Protein AF-L9W805-F1 (afdb_monomer_lite)

Radius of gyration: 15.96 Å; chains: 1; bounding box: 36×31×38 Å

InterPro domains:
  IPR036249 Thioredoxin-like superfamily [SSF52833] (12-94)

Secondary structure (DSSP, 8-state):
--HHHHHHTT--TTSS-------SSHHHHHHIIIIIS------EE-SS-TT-SEE------EEEE-TTS-EEEEETTTTTS-HHHHHHHHHHHHT-

Organism: NCBI:txid1227500

Foldseek 3Di:
DVVVVCVVVVHDPVVVPDDDDDDPDPVVVVCCVCPVVVHDWDWAADPPDPPDRTDTDDFPKDFQAEPVRDTPDIDRRVVPDDVVVVVVVNVVRHVD

Sequence (96 aa):
MLRADADQQGVDLNAGNWHFLRPNRYEDAKASITEQFGLPLEKQDVDEYDNLEYMFPHYNYIFLVNEQGLIKRVYPDGATVDPSQVVDDFETVVTA

Structure (mmCIF, N/CA/C/O backbone):
data_AF-L9W805-F1
#
_entry.id   AF-L9W805-F1
#
loop_
_atom_site.group_PDB
_atom_site.id
_atom_site.type_symbol
_atom_site.label_atom_id
_atom_site.label_alt_id
_atom_site.label_comp_id
_atom_site.label_asym_id
_atom_site.label_entity_id
_atom_site.label_seq_id
_atom_site.pdbx_PDB_ins_code
_atom_site.Cartn_x
_atom_site.Cartn_y
_atom_site.Cartn_z
_atom_site.occupancy
_atom_site.B_iso_or_equiv
_atom_site.auth_seq_id
_atom_site.auth_comp_id
_atom_site.auth_asym_id
_atom_site.auth_atom_id
_atom_site.pdbx_PDB_model_num
ATOM 1 N N . MET A 1 1 ? -2.302 -13.353 -13.788 1.00 67.81 1 MET A N 1
ATOM 2 C CA . MET A 1 1 ? -1.778 -11.977 -13.827 1.00 67.81 1 MET A CA 1
ATOM 3 C C . MET A 1 1 ? -2.494 -11.001 -12.879 1.00 67.81 1 MET A C 1
ATOM 5 O O . MET A 1 1 ? -2.238 -9.823 -12.975 1.00 67.81 1 MET A O 1
ATOM 9 N N . LEU A 1 2 ? -3.407 -11.453 -12.008 1.00 80.62 2 LEU A N 1
ATOM 10 C CA . LEU A 1 2 ? -3.792 -10.786 -10.744 1.00 80.62 2 LEU A CA 1
ATOM 11 C C . LEU A 1 2 ? -4.445 -11.858 -9.864 1.00 80.62 2 LEU A C 1
ATOM 13 O O . LEU A 1 2 ? -4.073 -12.044 -8.720 1.00 80.62 2 LEU A O 1
ATOM 17 N N . ARG A 1 3 ? -5.334 -12.669 -10.462 1.00 81.12 3 ARG A N 1
ATOM 18 C CA . ARG A 1 3 ? -5.847 -13.903 -9.839 1.00 81.12 3 ARG A CA 1
ATOM 19 C C . ARG A 1 3 ? -4.741 -14.918 -9.553 1.00 81.12 3 ARG A C 1
ATOM 21 O O . ARG A 1 3 ? -4.592 -15.323 -8.420 1.00 81.12 3 ARG A O 1
ATOM 28 N N . ALA A 1 4 ? -3.925 -15.236 -10.562 1.00 86.31 4 ALA A N 1
ATOM 29 C CA . ALA A 1 4 ? -2.767 -16.115 -10.366 1.00 86.31 4 ALA A CA 1
ATOM 30 C C . ALA A 1 4 ? -1.805 -15.603 -9.274 1.00 86.31 4 ALA A C 1
ATOM 32 O O . ALA A 1 4 ? -1.228 -16.402 -8.548 1.00 86.31 4 ALA A O 1
ATOM 33 N N . ASP A 1 5 ? -1.668 -14.281 -9.141 1.00 83.19 5 ASP A N 1
ATOM 34 C CA . ASP A 1 5 ? -0.799 -13.676 -8.132 1.00 83.19 5 ASP A CA 1
ATOM 35 C C . ASP A 1 5 ? -1.459 -13.784 -6.749 1.00 83.19 5 ASP A C 1
ATOM 37 O O . ASP A 1 5 ? -0.794 -14.119 -5.780 1.00 83.19 5 ASP A O 1
ATOM 41 N N . ALA A 1 6 ? -2.781 -13.593 -6.660 1.00 87.69 6 ALA A N 1
ATOM 42 C CA . ALA A 1 6 ? -3.563 -13.858 -5.453 1.00 87.69 6 ALA A CA 1
ATOM 43 C C . ALA A 1 6 ? -3.398 -15.311 -4.981 1.00 87.69 6 ALA A C 1
ATOM 45 O O . ALA A 1 6 ? -3.103 -15.541 -3.812 1.00 87.69 6 ALA A O 1
ATOM 46 N N . ASP A 1 7 ? -3.521 -16.270 -5.904 1.00 88.62 7 ASP A N 1
ATOM 47 C CA . ASP A 1 7 ? -3.358 -17.697 -5.620 1.00 88.62 7 ASP A CA 1
ATOM 48 C C . ASP A 1 7 ? -1.938 -17.995 -5.112 1.00 88.62 7 ASP A C 1
ATOM 50 O O . ASP A 1 7 ? -1.765 -18.704 -4.123 1.00 88.62 7 ASP A O 1
ATOM 54 N N . GLN A 1 8 ? -0.915 -17.409 -5.747 1.00 90.19 8 GLN A N 1
ATOM 55 C CA . GLN A 1 8 ? 0.482 -17.549 -5.327 1.00 90.19 8 GLN A CA 1
ATOM 56 C C . GLN A 1 8 ? 0.741 -16.951 -3.936 1.00 90.19 8 GLN A C 1
ATOM 58 O O . GLN A 1 8 ? 1.537 -17.499 -3.178 1.00 90.19 8 GLN A O 1
ATOM 63 N N . GLN A 1 9 ? 0.080 -15.841 -3.604 1.00 87.25 9 GLN A N 1
ATOM 64 C CA . GLN A 1 9 ? 0.230 -15.136 -2.328 1.00 87.25 9 GLN A CA 1
ATOM 65 C C . GLN A 1 9 ? -0.726 -15.651 -1.235 1.00 87.25 9 GLN A C 1
ATOM 67 O O . GLN A 1 9 ? -0.729 -15.120 -0.128 1.00 87.25 9 GLN A O 1
ATOM 72 N N . GLY A 1 10 ? -1.546 -16.672 -1.518 1.00 90.50 10 GLY A N 1
ATOM 73 C CA . GLY A 1 10 ? -2.497 -17.236 -0.553 1.00 90.50 10 GLY A CA 1
ATOM 74 C C . GLY A 1 10 ? -3.666 -16.309 -0.196 1.00 90.50 10 GLY A C 1
ATOM 75 O O . GLY A 1 10 ? -4.242 -16.429 0.882 1.00 90.50 10 GLY A O 1
ATOM 76 N N . VAL A 1 11 ? -4.014 -15.374 -1.080 1.00 91.62 11 VAL A N 1
ATOM 77 C CA . VAL A 1 11 ? -5.096 -14.404 -0.874 1.00 91.62 11 VAL A CA 1
ATOM 78 C C . VAL A 1 11 ? -6.454 -15.039 -1.181 1.00 91.62 11 VAL A C 1
ATOM 80 O O . VAL A 1 11 ? -6.705 -15.470 -2.308 1.00 91.62 11 VAL A O 1
ATOM 83 N N . ASP A 1 12 ? -7.381 -15.004 -0.219 1.00 91.62 12 ASP A N 1
ATOM 84 C CA . ASP A 1 12 ? -8.781 -15.368 -0.462 1.00 91.62 12 ASP A CA 1
ATOM 85 C C . ASP A 1 12 ? -9.557 -14.207 -1.098 1.00 91.62 12 ASP A C 1
ATOM 87 O O . ASP A 1 12 ? -10.064 -13.306 -0.428 1.00 91.62 12 ASP A O 1
ATOM 91 N N . LEU A 1 13 ? -9.696 -14.250 -2.422 1.00 89.62 13 LEU A N 1
ATOM 92 C CA . LEU A 1 13 ? -10.470 -13.257 -3.170 1.00 89.62 13 LEU A CA 1
ATOM 93 C C . LEU A 1 13 ? -11.984 -13.309 -2.887 1.00 89.62 13 LEU A C 1
ATOM 95 O O . LEU A 1 13 ? -12.692 -12.374 -3.263 1.00 89.62 13 LEU A O 1
ATOM 99 N N . ASN A 1 14 ? -12.500 -14.363 -2.245 1.00 91.12 14 ASN A N 1
ATOM 100 C CA . ASN A 1 14 ? -13.921 -14.480 -1.901 1.00 91.12 14 ASN A CA 1
ATOM 101 C C . ASN A 1 14 ? -14.266 -13.837 -0.553 1.00 91.12 14 ASN A C 1
ATOM 103 O O . ASN A 1 14 ? -15.444 -13.604 -0.288 1.00 91.12 14 ASN A O 1
ATOM 107 N N . ALA A 1 15 ? -13.269 -13.505 0.273 1.00 91.94 15 ALA A N 1
ATOM 108 C CA . ALA A 1 15 ? -13.475 -12.840 1.558 1.00 91.94 15 ALA A CA 1
ATOM 109 C C . ALA A 1 15 ? -14.033 -11.408 1.413 1.00 91.94 15 ALA A C 1
ATOM 111 O O . ALA A 1 15 ? -14.560 -10.840 2.368 1.00 91.94 15 ALA A O 1
ATOM 112 N N . GLY A 1 16 ? -13.948 -10.820 0.213 1.00 91.81 16 GLY A N 1
ATOM 113 C CA . GLY A 1 16 ? -14.537 -9.516 -0.108 1.00 91.81 16 GLY A CA 1
ATOM 114 C C . GLY A 1 16 ? -13.800 -8.312 0.487 1.00 91.81 16 GLY A C 1
ATOM 115 O O . GLY A 1 16 ? -14.249 -7.187 0.299 1.00 91.81 16 GLY A O 1
ATOM 116 N N . ASN A 1 17 ? -12.678 -8.535 1.173 1.00 91.88 17 ASN A N 1
ATOM 117 C CA . ASN A 1 17 ? -11.857 -7.513 1.826 1.00 91.88 17 ASN A CA 1
ATOM 118 C C . ASN A 1 17 ? -10.471 -7.323 1.174 1.00 91.88 17 ASN A C 1
ATOM 120 O O . ASN A 1 17 ? -9.667 -6.548 1.688 1.00 91.88 17 ASN A O 1
ATOM 124 N N . TRP A 1 18 ? -10.184 -7.997 0.052 1.00 93.00 18 TRP A N 1
ATOM 125 C CA . TRP A 1 18 ? -8.936 -7.843 -0.702 1.00 93.00 18 TRP A CA 1
ATOM 126 C C . TRP A 1 18 ? -9.191 -7.354 -2.127 1.00 93.00 18 TRP A C 1
ATOM 128 O O . TRP A 1 18 ? -9.947 -7.964 -2.888 1.00 93.00 18 TRP A O 1
ATOM 138 N N . HIS A 1 19 ? -8.503 -6.283 -2.527 1.00 91.06 19 HIS A N 1
ATOM 139 C CA . HIS A 1 19 ? -8.639 -5.692 -3.855 1.00 91.06 19 HIS A CA 1
ATOM 140 C C . HIS A 1 19 ? -7.275 -5.356 -4.455 1.00 91.06 19 HIS A C 1
ATOM 142 O O . HIS A 1 19 ? -6.488 -4.620 -3.867 1.00 91.06 19 HIS A O 1
ATOM 148 N N . PHE A 1 20 ? -7.027 -5.830 -5.676 1.00 90.50 20 PHE A N 1
ATOM 149 C CA . PHE A 1 20 ? -5.933 -5.318 -6.497 1.00 90.50 20 PHE A CA 1
ATOM 150 C C . PHE A 1 20 ? -6.393 -4.056 -7.217 1.00 90.50 20 PHE A C 1
ATOM 152 O O . PHE A 1 20 ? -7.363 -4.085 -7.979 1.00 90.50 20 PHE A O 1
ATOM 159 N N . LEU A 1 21 ? -5.686 -2.952 -6.995 1.00 91.12 21 LEU A N 1
ATOM 160 C CA . LEU A 1 21 ? -5.983 -1.680 -7.638 1.00 91.12 21 LEU A CA 1
ATOM 161 C C . LEU A 1 21 ? -5.134 -1.527 -8.898 1.00 91.12 21 LEU A C 1
ATOM 163 O O . LEU A 1 21 ? -3.908 -1.582 -8.855 1.00 91.12 21 LEU A O 1
ATOM 167 N N . ARG A 1 22 ? -5.802 -1.320 -10.033 1.00 90.38 22 ARG A N 1
ATOM 168 C CA . ARG A 1 22 ? -5.159 -1.036 -11.316 1.00 90.38 22 ARG A CA 1
ATOM 169 C C . ARG A 1 22 ? -5.939 0.059 -12.039 1.00 90.38 22 ARG A C 1
ATOM 171 O O . ARG A 1 22 ? -6.956 -0.247 -12.662 1.00 90.38 22 ARG A O 1
ATOM 178 N N . PRO A 1 23 ? -5.492 1.321 -11.963 1.00 93.12 23 PRO A N 1
ATOM 179 C CA . PRO A 1 23 ? -6.078 2.393 -12.754 1.00 93.12 23 PRO A CA 1
ATOM 180 C C . PRO A 1 23 ? -6.041 2.075 -14.254 1.00 93.12 23 PRO A C 1
ATOM 182 O O . PRO A 1 23 ? -5.113 1.434 -14.750 1.00 93.12 23 PRO A O 1
ATOM 185 N N . ASN A 1 24 ? -7.057 2.536 -14.985 1.00 93.44 24 ASN A N 1
ATOM 186 C CA . ASN A 1 24 ? -7.190 2.258 -16.420 1.00 93.44 24 ASN A CA 1
ATOM 187 C C . ASN A 1 24 ? -6.144 2.995 -17.267 1.00 93.44 24 ASN A C 1
ATOM 189 O O . ASN A 1 24 ? -5.829 2.561 -18.375 1.00 93.44 24 ASN A O 1
ATOM 193 N N . ARG A 1 25 ? -5.633 4.127 -16.771 1.00 95.94 25 ARG A N 1
ATOM 194 C CA . ARG A 1 25 ? -4.653 4.964 -17.462 1.00 95.94 25 ARG A CA 1
ATOM 195 C C . ARG A 1 25 ? -3.360 5.008 -16.665 1.00 95.94 25 ARG A C 1
ATOM 197 O O . ARG A 1 25 ? -3.378 5.137 -15.444 1.00 95.94 25 ARG A O 1
ATOM 204 N N . TYR A 1 26 ? -2.246 4.968 -17.387 1.00 92.25 26 TYR A N 1
ATOM 205 C CA . TYR A 1 26 ? -0.913 5.102 -16.806 1.00 92.25 26 TYR A CA 1
ATOM 206 C C . TYR A 1 26 ? -0.757 6.403 -16.005 1.00 92.25 26 TYR A C 1
ATOM 208 O O . TYR A 1 26 ? -0.262 6.366 -14.886 1.00 92.25 26 TYR A O 1
ATOM 216 N N . GLU A 1 27 ? -1.237 7.528 -16.543 1.00 95.06 27 GLU A N 1
ATOM 217 C CA . GLU A 1 27 ? -1.133 8.827 -15.864 1.00 95.06 27 GLU A CA 1
ATOM 218 C C . GLU A 1 27 ? -1.891 8.862 -14.533 1.00 95.06 27 GLU A C 1
ATOM 220 O O . GLU A 1 27 ? -1.400 9.452 -13.577 1.00 95.06 27 GLU A O 1
ATOM 225 N N . ASP A 1 28 ? -3.035 8.178 -14.436 1.00 95.62 28 ASP A N 1
ATOM 226 C CA . ASP A 1 28 ? -3.806 8.114 -13.191 1.00 95.62 28 ASP A CA 1
ATOM 227 C C . ASP A 1 28 ? -3.030 7.317 -12.129 1.00 95.62 28 ASP A C 1
ATOM 229 O O . ASP A 1 28 ? -2.924 7.737 -10.980 1.00 95.62 28 ASP A O 1
ATOM 233 N N . ALA A 1 29 ? -2.428 6.189 -12.527 1.00 92.62 29 ALA A N 1
ATOM 234 C CA . ALA A 1 29 ? -1.576 5.397 -11.642 1.00 92.62 29 ALA A CA 1
ATOM 235 C C . ALA A 1 29 ? -0.331 6.176 -11.199 1.00 92.62 29 ALA A C 1
ATOM 237 O O . ALA A 1 29 ? 0.006 6.181 -10.015 1.00 92.62 29 ALA A O 1
ATOM 238 N N . LYS A 1 30 ? 0.324 6.867 -12.138 1.00 93.69 30 LYS A N 1
ATOM 239 C CA . LYS A 1 30 ? 1.487 7.707 -11.862 1.00 93.69 30 LYS A CA 1
ATOM 240 C C . LYS A 1 30 ? 1.135 8.817 -10.876 1.00 93.69 30 LYS A C 1
ATOM 242 O O . LYS A 1 30 ? 1.796 8.908 -9.850 1.00 93.69 30 LYS A O 1
ATOM 247 N N . ALA A 1 31 ? 0.082 9.592 -11.138 1.00 95.06 31 ALA A N 1
ATOM 248 C CA . ALA A 1 31 ? -0.349 10.681 -10.264 1.00 95.06 31 ALA A CA 1
ATOM 249 C C . ALA A 1 31 ? -0.688 10.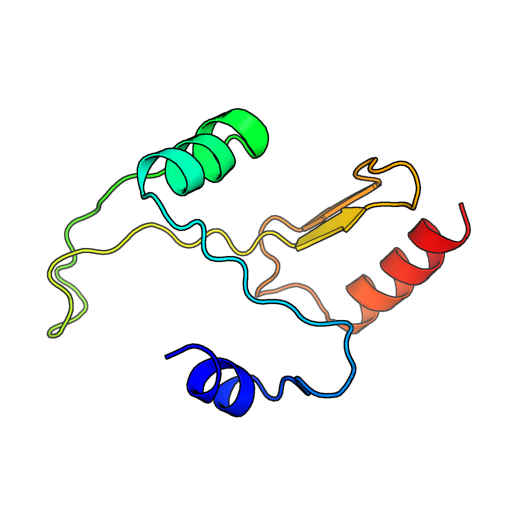183 -8.851 1.00 95.06 31 ALA A C 1
ATOM 251 O O . ALA A 1 31 ? -0.249 10.781 -7.872 1.00 95.06 31 ALA A O 1
ATOM 252 N N . SER A 1 32 ? -1.390 9.051 -8.711 1.00 93.75 32 SER A N 1
ATOM 253 C CA . SER A 1 32 ? -1.634 8.454 -7.392 1.00 93.75 32 SER A CA 1
ATOM 254 C C . SER A 1 32 ? -0.328 8.155 -6.649 1.00 93.75 32 SER A C 1
ATOM 256 O O . SER A 1 32 ? -0.149 8.612 -5.522 1.00 93.75 32 SER A O 1
ATOM 258 N N . ILE A 1 33 ? 0.605 7.435 -7.273 1.00 91.88 33 ILE A N 1
ATOM 259 C CA . ILE A 1 33 ? 1.861 7.029 -6.628 1.00 91.88 33 ILE A CA 1
ATOM 260 C C . ILE A 1 33 ? 2.757 8.237 -6.314 1.00 91.88 33 ILE A C 1
ATOM 262 O O . ILE A 1 33 ? 3.251 8.348 -5.192 1.00 91.88 33 ILE A O 1
ATOM 266 N N . THR A 1 34 ? 2.935 9.167 -7.256 1.00 94.00 34 THR A N 1
ATOM 267 C CA . THR A 1 34 ? 3.895 10.271 -7.106 1.00 94.00 34 THR A CA 1
ATOM 268 C C . THR A 1 34 ? 3.332 11.483 -6.371 1.00 94.00 34 THR A C 1
ATOM 270 O O . THR A 1 34 ? 4.069 12.129 -5.636 1.00 94.00 34 THR A O 1
ATOM 273 N N . GLU A 1 35 ? 2.056 11.827 -6.560 1.00 94.75 35 GLU A N 1
ATOM 274 C CA . GLU A 1 35 ? 1.469 13.052 -5.992 1.00 94.75 35 GLU A CA 1
ATOM 275 C C . GLU A 1 35 ? 0.724 12.789 -4.682 1.00 94.75 35 GLU A C 1
ATOM 277 O O . GLU A 1 35 ? 0.837 13.584 -3.753 1.00 94.75 35 GLU A O 1
ATOM 282 N N . GLN A 1 36 ? -0.022 11.682 -4.581 1.00 89.81 36 GLN A N 1
ATOM 283 C CA . GLN A 1 36 ? -0.794 11.379 -3.368 1.00 89.81 36 GLN A CA 1
ATOM 284 C C . GLN A 1 36 ? 0.050 10.644 -2.327 1.00 89.81 36 GLN A C 1
ATOM 286 O O . GLN A 1 36 ? 0.037 11.014 -1.155 1.00 89.81 36 GLN A O 1
ATOM 291 N N . PHE A 1 37 ? 0.796 9.621 -2.750 1.00 88.31 37 PHE A N 1
ATOM 292 C CA . PHE A 1 37 ? 1.659 8.845 -1.853 1.00 88.31 37 PHE A CA 1
ATOM 293 C C . PHE A 1 37 ? 3.096 9.376 -1.771 1.00 88.31 37 PHE A C 1
ATOM 295 O O . PHE A 1 37 ? 3.831 8.985 -0.866 1.00 88.31 37 PHE A O 1
ATOM 302 N N . GLY A 1 38 ? 3.503 10.276 -2.673 1.00 90.00 38 GLY A N 1
ATOM 303 C CA . GLY A 1 38 ? 4.839 10.881 -2.651 1.00 90.00 38 GLY A CA 1
ATOM 304 C C . GLY A 1 38 ? 5.974 9.904 -2.971 1.00 90.00 38 GLY A C 1
ATOM 305 O O . GLY A 1 38 ? 7.123 10.171 -2.618 1.00 90.00 38 GLY A O 1
ATOM 306 N N . LEU A 1 39 ? 5.671 8.764 -3.597 1.00 90.06 39 LEU A N 1
ATOM 307 C CA . LEU A 1 39 ? 6.656 7.736 -3.909 1.00 90.06 39 LEU A CA 1
ATOM 308 C C . LEU A 1 39 ? 7.318 8.023 -5.260 1.00 90.06 39 LEU A C 1
ATOM 310 O O . LEU A 1 39 ? 6.630 8.392 -6.218 1.00 90.06 39 LEU A O 1
ATOM 314 N N . PRO A 1 40 ? 8.641 7.841 -5.378 1.00 89.56 40 PRO A N 1
ATOM 315 C CA . PRO A 1 40 ? 9.310 7.999 -6.656 1.00 89.56 40 PRO A CA 1
ATOM 316 C C . PRO A 1 40 ? 8.860 6.893 -7.617 1.00 89.56 40 PRO A C 1
ATOM 318 O O . PRO A 1 40 ? 8.740 5.725 -7.250 1.00 89.56 40 PRO A O 1
ATOM 321 N N . LEU A 1 41 ? 8.632 7.274 -8.871 1.00 90.56 41 LEU A N 1
ATOM 322 C CA . LEU A 1 41 ? 8.350 6.349 -9.961 1.00 90.56 41 LEU A CA 1
ATOM 323 C C . LEU A 1 41 ? 9.414 6.549 -11.038 1.00 90.56 41 LEU A C 1
ATOM 325 O O . LEU A 1 41 ? 9.271 7.396 -11.920 1.00 90.56 41 LEU A O 1
ATOM 329 N N . GLU A 1 42 ? 10.491 5.780 -10.937 1.00 89.19 42 GLU A N 1
ATOM 330 C CA . GLU A 1 42 ? 11.622 5.836 -11.857 1.00 89.19 42 GLU A CA 1
ATOM 331 C C . GLU A 1 42 ? 11.811 4.481 -12.532 1.00 89.19 42 GLU A C 1
ATOM 333 O O . GLU A 1 42 ? 11.903 3.449 -11.867 1.00 89.19 42 GLU A O 1
ATOM 338 N N . LYS A 1 43 ? 11.844 4.494 -13.866 1.00 90.50 43 LYS A N 1
ATOM 339 C CA . LYS A 1 43 ? 12.193 3.321 -14.661 1.00 90.50 43 LYS A CA 1
ATOM 340 C C . LYS A 1 43 ? 13.703 3.125 -14.547 1.00 90.50 43 LYS A C 1
ATOM 342 O O . LYS A 1 43 ? 14.449 4.023 -14.925 1.00 90.50 43 LYS A O 1
ATOM 347 N N . GLN A 1 44 ? 14.127 1.970 -14.059 1.00 89.31 44 GLN A N 1
ATOM 348 C CA . GLN A 1 44 ? 15.532 1.601 -13.933 1.00 89.31 44 GLN A CA 1
ATOM 349 C C . GLN A 1 44 ? 15.842 0.443 -14.872 1.00 89.31 44 GLN A C 1
ATOM 351 O O . GLN A 1 44 ? 15.046 -0.493 -14.969 1.00 89.31 44 GLN A O 1
ATOM 356 N N . ASP A 1 45 ? 16.979 0.519 -15.556 1.00 88.56 45 ASP A N 1
ATOM 357 C CA . ASP A 1 45 ? 17.498 -0.597 -16.343 1.00 88.56 45 ASP A CA 1
ATOM 358 C C . ASP A 1 45 ? 17.954 -1.716 -15.403 1.00 88.56 45 ASP A C 1
ATOM 360 O O . ASP A 1 45 ? 18.347 -1.470 -14.257 1.00 88.56 45 ASP A O 1
ATOM 364 N N . VAL A 1 46 ? 17.841 -2.957 -15.867 1.00 83.88 46 VAL A N 1
ATOM 365 C CA . VAL A 1 46 ? 18.041 -4.137 -15.029 1.00 83.88 46 VAL A CA 1
ATOM 366 C C . VAL A 1 46 ? 18.987 -5.102 -15.713 1.00 83.88 46 VAL A C 1
ATOM 368 O O . VAL A 1 46 ? 18.598 -5.823 -16.622 1.00 83.88 46 VAL A O 1
ATOM 371 N N . ASP A 1 47 ? 20.219 -5.148 -15.220 1.00 77.56 47 ASP A N 1
ATOM 372 C CA . ASP A 1 47 ? 21.233 -6.073 -15.734 1.00 77.56 47 ASP A CA 1
ATOM 373 C C . ASP A 1 47 ? 21.222 -7.429 -14.999 1.00 77.56 47 ASP A C 1
ATOM 375 O O . ASP A 1 47 ? 21.808 -8.399 -15.470 1.00 77.56 47 ASP A O 1
ATOM 379 N N . GLU A 1 48 ? 20.576 -7.508 -13.828 1.00 74.06 48 GLU A N 1
ATOM 380 C CA . GLU A 1 48 ? 20.619 -8.679 -12.932 1.00 74.06 48 GLU A CA 1
ATOM 381 C C . GLU A 1 48 ? 19.565 -9.754 -13.263 1.00 74.06 48 GLU A C 1
ATOM 383 O O . GLU A 1 48 ? 19.707 -10.909 -12.863 1.00 74.06 48 GLU A O 1
ATOM 388 N N . TYR A 1 49 ? 18.514 -9.399 -14.007 1.00 75.94 49 TYR A N 1
ATOM 389 C CA . TYR A 1 49 ? 17.409 -10.302 -14.333 1.00 75.94 49 TYR A CA 1
ATOM 390 C C . TYR A 1 49 ? 17.309 -10.490 -15.848 1.00 75.94 49 TYR A C 1
ATOM 392 O O . TYR A 1 49 ? 16.781 -9.631 -16.550 1.00 75.94 49 TYR A O 1
ATOM 400 N N . ASP A 1 50 ? 17.748 -11.653 -16.342 1.00 72.12 50 ASP A N 1
ATOM 401 C CA . ASP A 1 50 ? 17.820 -11.999 -17.776 1.00 72.12 50 ASP A CA 1
ATOM 402 C C . ASP A 1 50 ? 16.498 -11.822 -18.556 1.00 72.12 50 ASP A C 1
ATOM 404 O O . ASP A 1 50 ? 16.481 -11.794 -19.787 1.00 72.12 50 ASP A O 1
ATOM 408 N N . ASN A 1 51 ? 15.364 -11.745 -17.858 1.00 81.38 51 ASN A N 1
ATOM 409 C CA . ASN A 1 51 ? 14.021 -11.663 -18.425 1.00 81.38 51 ASN A CA 1
ATOM 410 C C . ASN A 1 51 ? 13.346 -10.289 -18.270 1.00 81.38 51 ASN A C 1
ATOM 412 O O . ASN A 1 51 ? 12.161 -10.171 -18.596 1.00 81.38 51 ASN A O 1
ATOM 416 N N . LEU A 1 52 ? 14.050 -9.271 -17.769 1.00 83.19 52 LEU A N 1
ATOM 417 C CA . LEU A 1 52 ? 13.509 -7.928 -17.566 1.00 83.19 52 LEU A CA 1
ATOM 418 C C . LEU A 1 52 ? 14.432 -6.882 -18.188 1.00 83.19 52 LEU A C 1
ATOM 420 O O . LEU A 1 52 ? 15.565 -6.719 -17.771 1.00 83.19 52 LEU A O 1
ATOM 424 N N . GLU A 1 53 ? 13.913 -6.119 -19.149 1.00 86.00 53 GLU A N 1
ATOM 425 C CA . GLU A 1 53 ? 14.634 -4.965 -19.707 1.00 86.00 53 GLU A CA 1
ATOM 426 C C . GLU A 1 53 ? 14.717 -3.811 -18.693 1.00 86.00 53 GLU A C 1
ATOM 428 O O . GLU A 1 53 ? 15.659 -3.027 -18.698 1.00 86.00 53 GLU A O 1
ATOM 433 N N . TYR A 1 54 ? 13.713 -3.695 -17.821 1.00 89.50 54 TYR A N 1
ATOM 434 C CA . TYR A 1 54 ? 13.639 -2.648 -16.813 1.00 89.50 54 TYR A CA 1
ATOM 435 C C . TYR A 1 54 ? 12.777 -3.065 -15.621 1.00 89.50 54 TYR A C 1
ATOM 437 O O . TYR A 1 54 ? 11.932 -3.959 -15.720 1.00 89.50 54 TYR A O 1
ATOM 445 N N . MET A 1 55 ? 12.916 -2.337 -14.516 1.00 89.56 55 MET A N 1
ATOM 446 C CA . MET A 1 55 ? 12.017 -2.406 -13.372 1.00 89.56 55 MET A CA 1
ATOM 447 C C . MET A 1 55 ? 11.652 -1.016 -12.861 1.00 89.56 55 MET A C 1
ATOM 449 O O . MET A 1 55 ? 12.284 -0.014 -13.186 1.00 89.56 55 MET A O 1
ATOM 453 N N . PHE A 1 56 ? 10.618 -0.979 -12.031 1.00 89.56 56 PHE A N 1
ATOM 454 C CA . PHE A 1 56 ? 10.380 0.130 -11.120 1.00 89.56 56 PHE A CA 1
ATOM 455 C C . PHE A 1 56 ? 10.716 -0.350 -9.705 1.00 89.56 56 PHE A C 1
ATOM 457 O O . PHE A 1 56 ? 10.362 -1.488 -9.370 1.00 89.56 56 PHE A O 1
ATOM 464 N N . PRO A 1 57 ? 11.367 0.470 -8.866 1.00 86.12 57 PRO A N 1
ATOM 465 C CA . PRO A 1 57 ? 11.538 0.150 -7.457 1.00 86.12 57 PRO A CA 1
ATOM 466 C C . PRO A 1 57 ? 10.186 -0.152 -6.800 1.00 86.12 57 PRO A C 1
ATOM 468 O O . PRO A 1 57 ? 9.237 0.623 -6.919 1.00 86.12 57 PRO A O 1
ATOM 471 N N . HIS A 1 58 ? 10.092 -1.296 -6.123 1.00 86.56 58 HIS A N 1
ATOM 472 C CA . HIS A 1 58 ? 8.893 -1.685 -5.386 1.00 86.56 58 HIS A CA 1
ATOM 473 C C . HIS A 1 58 ? 9.052 -1.265 -3.929 1.00 86.56 58 HIS A C 1
ATOM 475 O O . HIS A 1 58 ? 9.886 -1.803 -3.203 1.00 86.56 58 HIS A O 1
ATOM 481 N N . TYR A 1 59 ? 8.237 -0.306 -3.502 1.00 89.56 59 TYR A N 1
ATOM 482 C CA . TYR A 1 59 ? 8.187 0.122 -2.113 1.00 89.56 59 TYR A CA 1
ATOM 483 C C . TYR A 1 59 ? 7.043 -0.596 -1.401 1.00 89.56 59 TYR A C 1
ATOM 485 O O . TYR A 1 59 ? 5.873 -0.304 -1.647 1.00 89.56 59 TYR A O 1
ATOM 493 N N . ASN A 1 60 ? 7.379 -1.539 -0.520 1.00 90.81 60 ASN A N 1
ATOM 494 C CA . ASN A 1 60 ? 6.415 -2.388 0.184 1.00 90.81 60 ASN A CA 1
ATOM 495 C C . ASN A 1 60 ? 5.759 -1.650 1.360 1.00 90.81 60 ASN A C 1
ATOM 497 O O . ASN A 1 60 ? 5.855 -2.083 2.504 1.00 90.81 60 ASN A O 1
ATOM 501 N N . TYR A 1 61 ? 5.113 -0.515 1.100 1.00 93.94 61 TYR A N 1
ATOM 502 C CA . TYR A 1 61 ? 4.411 0.223 2.142 1.00 93.94 61 TYR A CA 1
ATOM 503 C C . TYR A 1 61 ? 3.138 -0.501 2.586 1.00 93.94 61 TYR A C 1
ATOM 505 O O . TYR A 1 61 ? 2.320 -0.909 1.762 1.00 93.94 61 TYR A O 1
ATOM 513 N N . ILE A 1 62 ? 2.921 -0.557 3.898 1.00 95.81 62 ILE A N 1
ATOM 514 C CA . ILE A 1 62 ? 1.631 -0.907 4.501 1.00 95.81 62 ILE A CA 1
ATOM 515 C C . ILE A 1 62 ? 1.114 0.325 5.243 1.00 95.81 62 ILE A C 1
ATOM 517 O O . ILE A 1 62 ? 1.794 0.858 6.122 1.00 95.81 62 ILE A O 1
ATOM 521 N N . PHE A 1 63 ? -0.092 0.775 4.900 1.00 95.25 63 PHE A N 1
ATOM 522 C CA . PHE A 1 63 ? -0.766 1.898 5.552 1.00 95.25 63 PHE A CA 1
ATOM 523 C C . PHE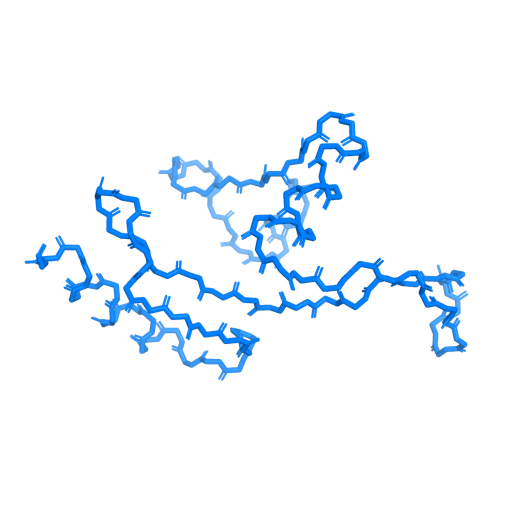 A 1 63 ? -1.957 1.382 6.358 1.00 95.25 63 PHE A C 1
ATOM 525 O O . PHE A 1 63 ? -2.831 0.718 5.804 1.00 95.25 63 PHE A O 1
ATOM 532 N N . LEU A 1 64 ? -2.026 1.729 7.644 1.00 97.06 64 LEU A N 1
ATOM 533 C CA . LEU A 1 64 ? -3.219 1.504 8.461 1.00 97.06 64 LEU A CA 1
ATOM 534 C C . LEU A 1 64 ? -4.025 2.800 8.517 1.00 97.06 64 LEU A C 1
ATOM 536 O O . LEU A 1 64 ? -3.538 3.828 9.002 1.00 97.06 64 LEU A O 1
ATOM 540 N N . VAL A 1 65 ? -5.250 2.748 7.998 1.00 95.00 65 VAL A N 1
ATOM 541 C CA . VAL A 1 65 ? -6.127 3.906 7.789 1.00 95.00 65 VAL A CA 1
ATOM 542 C C . VAL A 1 65 ? -7.428 3.685 8.558 1.00 95.00 65 VAL A C 1
ATOM 544 O O . VAL A 1 65 ? -8.012 2.609 8.467 1.00 95.00 65 VAL A O 1
ATOM 547 N N . ASN A 1 66 ? -7.872 4.679 9.332 1.00 94.88 66 ASN A N 1
ATOM 548 C CA . ASN A 1 66 ? -9.125 4.578 10.089 1.00 94.88 66 ASN A CA 1
ATOM 549 C C . ASN A 1 66 ? -10.361 4.910 9.227 1.00 94.88 66 ASN A C 1
ATOM 551 O O . ASN A 1 66 ? -10.238 5.342 8.081 1.00 94.88 66 ASN A O 1
ATOM 555 N N . GLU A 1 67 ? -11.563 4.793 9.801 1.00 94.50 67 GLU A N 1
ATOM 556 C CA . GLU A 1 67 ? -12.836 5.066 9.105 1.00 94.50 67 GLU A CA 1
ATOM 557 C C . GLU A 1 67 ? -12.966 6.499 8.555 1.00 94.50 67 GLU A C 1
ATOM 559 O O . GLU A 1 67 ? -13.719 6.747 7.617 1.00 94.50 67 GLU A O 1
ATOM 564 N N . GLN A 1 68 ? -12.211 7.453 9.109 1.00 94.56 68 GLN A N 1
ATOM 565 C CA . GLN A 1 68 ? -12.179 8.846 8.648 1.00 94.56 68 GLN A CA 1
ATOM 566 C C . GLN A 1 68 ? -11.229 9.049 7.454 1.00 94.56 68 GLN A C 1
ATOM 568 O O . GLN A 1 68 ? -11.066 10.175 6.986 1.00 94.56 68 GLN A O 1
ATOM 573 N N . GLY A 1 69 ? -10.569 7.989 6.977 1.00 92.94 69 GLY A N 1
ATOM 574 C CA . GLY A 1 69 ? -9.575 8.059 5.909 1.00 92.94 69 GLY A CA 1
ATOM 575 C C . GLY A 1 69 ? -8.218 8.603 6.364 1.00 92.94 69 GLY A C 1
ATOM 576 O O . GLY A 1 69 ? -7.392 8.957 5.526 1.00 92.94 69 GLY A O 1
ATOM 577 N N . LEU A 1 70 ? -7.967 8.693 7.674 1.00 93.44 70 LEU A N 1
ATOM 578 C CA . LEU A 1 70 ? -6.705 9.196 8.211 1.00 93.44 70 LEU A CA 1
ATOM 579 C C . LEU A 1 70 ? -5.715 8.053 8.412 1.00 93.44 70 LEU A C 1
ATOM 581 O O . LEU A 1 70 ? -6.018 7.064 9.082 1.00 93.44 70 LEU A O 1
ATOM 585 N N . ILE A 1 71 ? -4.501 8.231 7.893 1.00 94.38 71 ILE A N 1
ATOM 586 C CA . ILE A 1 71 ? -3.379 7.327 8.149 1.00 94.38 71 ILE A CA 1
ATOM 587 C C . ILE A 1 71 ? -3.010 7.425 9.632 1.00 94.38 71 ILE A C 1
ATOM 589 O O .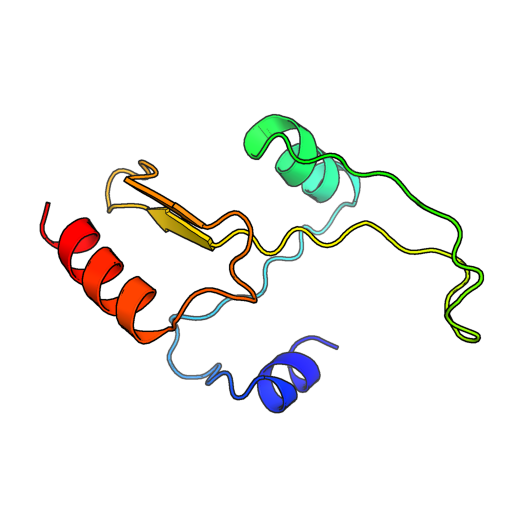 ILE A 1 71 ? -2.677 8.500 10.133 1.00 94.38 71 ILE A O 1
ATOM 593 N N . LYS A 1 72 ? -3.064 6.297 10.338 1.00 96.62 72 LYS A N 1
ATOM 594 C CA . LYS A 1 72 ? -2.684 6.189 11.752 1.00 96.62 72 LYS A CA 1
ATOM 595 C C . LYS A 1 72 ? -1.325 5.524 11.944 1.00 96.62 72 LYS A C 1
ATOM 597 O O . LYS A 1 72 ? -0.662 5.794 12.941 1.00 96.62 72 LYS A O 1
ATOM 602 N N . ARG A 1 73 ? -0.904 4.678 10.997 1.00 96.81 73 ARG A N 1
ATOM 603 C CA . ARG A 1 73 ? 0.402 4.006 11.007 1.00 96.81 73 ARG A CA 1
ATOM 604 C C . ARG A 1 73 ? 0.880 3.693 9.593 1.00 96.81 73 ARG A C 1
ATOM 606 O O . ARG A 1 73 ? 0.064 3.479 8.698 1.00 96.81 73 ARG A O 1
ATOM 613 N N . VAL A 1 74 ? 2.200 3.660 9.416 1.00 95.81 74 VAL A N 1
ATOM 614 C CA . VAL A 1 74 ? 2.871 3.322 8.156 1.00 95.81 74 VAL A CA 1
ATOM 615 C C . VAL A 1 74 ? 4.042 2.384 8.435 1.00 95.81 74 VAL A C 1
ATOM 617 O O . VAL A 1 74 ? 4.854 2.680 9.310 1.00 95.81 74 VAL A O 1
ATOM 620 N N . TYR A 1 75 ? 4.160 1.307 7.662 1.00 96.94 75 TYR A N 1
ATOM 621 C CA . TYR A 1 75 ? 5.343 0.445 7.622 1.00 96.94 75 TYR A CA 1
ATOM 622 C C . TYR A 1 75 ? 6.011 0.606 6.253 1.00 96.94 75 TYR A C 1
ATOM 624 O O . TYR A 1 75 ? 5.449 0.134 5.268 1.00 96.94 75 TYR A O 1
ATOM 632 N N . PRO A 1 76 ? 7.163 1.293 6.154 1.00 92.69 76 PRO A N 1
ATOM 633 C CA . PRO A 1 76 ? 7.836 1.543 4.875 1.00 92.69 76 PRO A CA 1
ATOM 634 C C . PRO A 1 76 ? 8.548 0.312 4.297 1.00 92.69 76 PRO A C 1
ATOM 636 O O . PRO A 1 76 ? 8.836 0.279 3.105 1.00 92.69 76 PRO A O 1
ATOM 639 N N . ASP A 1 77 ? 8.811 -0.692 5.135 1.00 92.31 77 ASP A N 1
ATOM 640 C CA . ASP A 1 77 ? 9.401 -1.976 4.755 1.00 92.31 77 ASP A CA 1
ATOM 641 C C . ASP A 1 77 ? 8.470 -3.125 5.171 1.00 92.31 77 ASP A C 1
ATOM 643 O O . ASP A 1 77 ? 8.784 -3.985 5.987 1.00 92.31 77 ASP A O 1
ATOM 647 N N . GLY A 1 78 ? 7.246 -3.099 4.650 1.00 93.44 78 GLY A N 1
ATOM 648 C CA . GLY A 1 78 ? 6.196 -4.060 4.982 1.00 93.44 78 GLY A CA 1
ATOM 649 C C . GLY A 1 78 ? 6.506 -5.503 4.580 1.00 93.44 78 GLY A C 1
ATOM 650 O O . GLY A 1 78 ? 5.802 -6.408 5.007 1.00 93.44 78 GLY A O 1
ATOM 651 N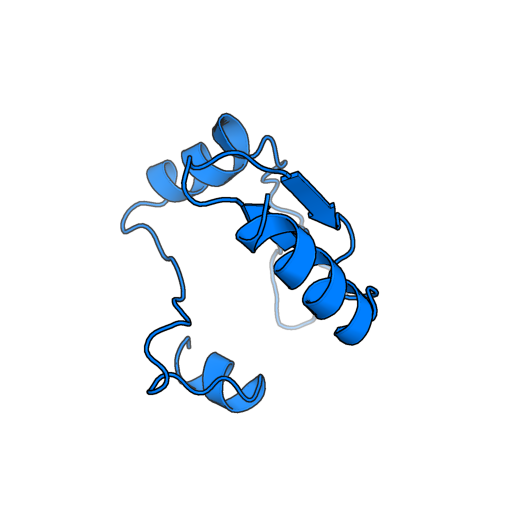 N . ALA A 1 79 ? 7.560 -5.749 3.799 1.00 91.12 79 ALA A N 1
ATOM 652 C CA . ALA A 1 79 ? 8.021 -7.106 3.517 1.00 91.12 79 ALA A CA 1
ATOM 653 C C . ALA A 1 7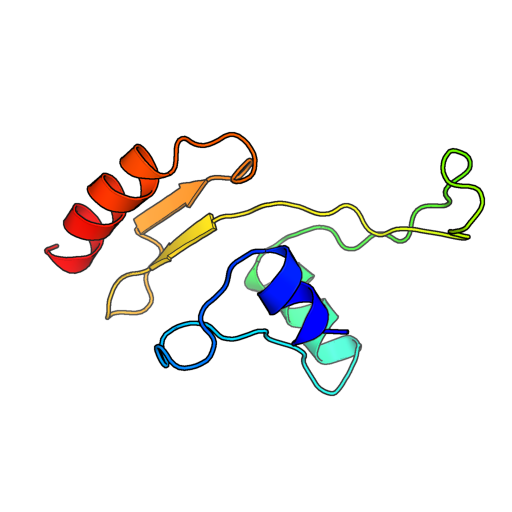9 ? 8.738 -7.750 4.720 1.00 91.12 79 ALA A C 1
ATOM 655 O O . ALA A 1 79 ? 8.851 -8.974 4.769 1.00 91.12 79 ALA A O 1
ATOM 656 N N . THR A 1 80 ? 9.228 -6.949 5.674 1.00 94.69 80 THR A N 1
ATOM 657 C CA . THR A 1 80 ? 10.008 -7.425 6.828 1.00 94.69 80 THR A CA 1
ATOM 658 C C . THR A 1 80 ? 9.269 -7.313 8.160 1.00 94.69 80 THR A C 1
ATOM 660 O O . THR A 1 80 ? 9.747 -7.841 9.165 1.00 94.69 80 THR A O 1
ATOM 663 N N . VAL A 1 81 ? 8.103 -6.657 8.190 1.00 96.62 81 VAL A N 1
ATOM 664 C CA . VAL A 1 81 ? 7.291 -6.532 9.408 1.00 96.62 81 VAL A CA 1
ATOM 665 C C . VAL A 1 81 ? 6.659 -7.872 9.794 1.00 96.62 81 VAL A C 1
ATOM 667 O O . VAL A 1 81 ? 6.191 -8.624 8.939 1.00 96.62 81 VAL A O 1
ATOM 670 N N . ASP A 1 82 ? 6.613 -8.160 11.097 1.00 96.94 82 ASP A N 1
ATOM 671 C CA . ASP A 1 82 ? 5.880 -9.312 11.621 1.00 96.94 82 ASP A CA 1
ATOM 672 C C . ASP A 1 82 ? 4.367 -9.116 11.390 1.00 96.94 82 ASP A C 1
ATOM 674 O O . ASP A 1 82 ? 3.807 -8.115 11.853 1.00 96.94 82 ASP A O 1
ATOM 678 N N . PRO A 1 83 ? 3.670 -10.050 10.713 1.00 95.19 83 PRO A N 1
ATOM 679 C CA . PRO A 1 83 ? 2.231 -9.941 10.495 1.00 95.19 83 PRO A CA 1
ATOM 680 C C . PRO A 1 83 ? 1.418 -9.782 11.786 1.00 95.19 83 PRO A C 1
ATOM 682 O O . PRO A 1 83 ? 0.413 -9.074 11.777 1.00 95.19 83 PRO A O 1
ATOM 685 N N . SER A 1 84 ? 1.845 -10.394 12.896 1.00 97.56 84 SER A N 1
ATOM 686 C CA . SER A 1 84 ? 1.152 -10.272 14.187 1.00 97.56 84 SER A CA 1
ATOM 687 C C . SER A 1 84 ? 1.166 -8.836 14.710 1.00 97.56 84 SER A C 1
ATOM 689 O O . SER A 1 84 ? 0.138 -8.330 15.149 1.00 97.56 84 SER A O 1
ATOM 691 N N . GLN A 1 85 ? 2.286 -8.131 14.537 1.00 97.62 85 GLN A N 1
ATOM 692 C CA . GLN A 1 85 ? 2.392 -6.720 14.889 1.00 97.62 85 GLN A CA 1
ATOM 693 C C . GLN A 1 85 ? 1.427 -5.858 14.061 1.00 97.62 85 GLN A C 1
ATOM 695 O O . GLN A 1 85 ? 0.801 -4.943 14.594 1.00 97.62 85 GLN A O 1
ATOM 700 N N . VAL A 1 86 ? 1.288 -6.141 12.760 1.00 97.38 86 VAL A N 1
ATOM 701 C CA . VAL A 1 86 ? 0.358 -5.404 11.886 1.00 97.38 86 VAL A CA 1
ATOM 702 C C . VAL A 1 86 ? -1.092 -5.612 12.327 1.00 97.38 86 VAL A C 1
ATOM 704 O O . VAL A 1 86 ? -1.872 -4.661 12.302 1.00 97.38 86 VAL A O 1
ATOM 707 N N . VAL A 1 87 ? -1.447 -6.828 12.752 1.00 97.12 87 VAL A N 1
ATOM 708 C CA . VAL A 1 87 ? -2.786 -7.152 13.268 1.00 97.12 87 VAL A CA 1
ATOM 709 C C . VAL A 1 87 ? -3.075 -6.398 14.568 1.00 97.12 87 VAL A C 1
ATOM 711 O O . VAL A 1 87 ? -4.081 -5.693 14.630 1.00 97.12 87 VAL A O 1
ATOM 714 N N . ASP A 1 88 ? -2.181 -6.456 15.556 1.00 97.88 88 ASP A N 1
ATOM 715 C CA . ASP A 1 88 ? -2.354 -5.764 16.846 1.00 97.88 88 ASP A CA 1
ATOM 716 C C . ASP A 1 88 ? -2.504 -4.240 16.661 1.00 97.88 88 ASP A C 1
ATOM 718 O O . ASP A 1 88 ? -3.343 -3.564 17.273 1.00 97.88 88 ASP A O 1
ATOM 722 N N . ASP A 1 89 ? -1.697 -3.674 15.764 1.00 97.69 89 ASP A N 1
ATOM 723 C CA . ASP A 1 89 ? -1.752 -2.256 15.440 1.00 97.69 89 ASP A CA 1
ATOM 724 C C . ASP A 1 89 ? -3.034 -1.895 14.675 1.00 97.69 89 ASP A C 1
ATOM 726 O O . ASP A 1 89 ? -3.600 -0.822 14.899 1.00 97.69 89 ASP A O 1
ATOM 730 N N . PHE A 1 90 ? -3.531 -2.781 13.807 1.00 96.69 90 PHE A N 1
ATOM 731 C CA . PHE A 1 90 ? -4.807 -2.600 13.120 1.00 96.69 90 PHE A CA 1
ATOM 732 C C . PHE A 1 90 ? -5.981 -2.595 14.103 1.00 96.69 90 PHE A C 1
ATOM 734 O O . PHE A 1 90 ? -6.816 -1.695 14.023 1.00 96.69 90 PHE A O 1
ATOM 741 N N . GLU A 1 91 ? -6.009 -3.512 15.074 1.00 96.44 91 GLU A N 1
ATOM 742 C CA . GLU A 1 91 ? -7.025 -3.542 16.136 1.00 96.44 91 GLU A CA 1
ATOM 743 C C . GLU A 1 91 ? -7.057 -2.233 16.938 1.00 96.44 91 GLU A C 1
ATOM 745 O O . GLU A 1 91 ? -8.129 -1.703 17.241 1.00 96.44 91 GLU A O 1
ATOM 750 N N . THR A 1 92 ? -5.890 -1.645 17.209 1.00 95.69 92 THR A N 1
ATOM 751 C CA . THR A 1 92 ? -5.793 -0.321 17.845 1.00 95.69 92 THR A CA 1
ATOM 752 C C . THR A 1 92 ? -6.353 0.785 16.945 1.00 95.69 92 THR A C 1
ATOM 754 O O . THR A 1 92 ? -7.023 1.698 17.417 1.00 95.69 92 THR A O 1
ATOM 757 N N . VAL A 1 93 ? -6.089 0.731 15.637 1.00 95.50 93 VAL A N 1
ATOM 758 C CA . VAL A 1 93 ? -6.527 1.762 14.680 1.00 95.50 93 VAL A CA 1
ATOM 759 C C . VAL A 1 93 ? -8.039 1.760 14.472 1.00 95.50 93 VAL A C 1
ATOM 761 O O . VAL A 1 93 ? -8.623 2.836 14.338 1.00 95.50 93 VAL A O 1
ATOM 764 N N . VAL A 1 94 ? -8.675 0.587 14.448 1.00 92.12 94 VAL A N 1
ATOM 765 C CA . VAL A 1 94 ? -10.130 0.472 14.236 1.00 92.12 94 VAL A CA 1
ATOM 766 C C . VAL A 1 94 ? -10.956 0.733 15.496 1.00 92.12 94 VAL A C 1
ATOM 768 O O . VAL A 1 94 ? -12.168 0.890 15.401 1.00 92.12 94 VAL A O 1
ATOM 771 N N . THR A 1 95 ? -10.324 0.790 16.671 1.00 87.56 95 THR A N 1
ATOM 772 C CA . THR A 1 95 ? -10.992 1.057 17.957 1.00 87.56 95 THR A CA 1
ATOM 773 C C . THR A 1 95 ? -10.809 2.494 18.467 1.00 87.56 95 THR A C 1
ATOM 775 O O . THR A 1 95 ? -11.356 2.833 19.518 1.00 87.56 95 THR A O 1
ATOM 778 N N . ALA A 1 96 ? -10.053 3.327 17.740 1.00 74.06 96 ALA A N 1
ATOM 779 C CA . ALA A 1 96 ? -9.657 4.686 18.131 1.00 74.06 96 ALA A CA 1
ATOM 780 C C . ALA A 1 96 ? -10.622 5.801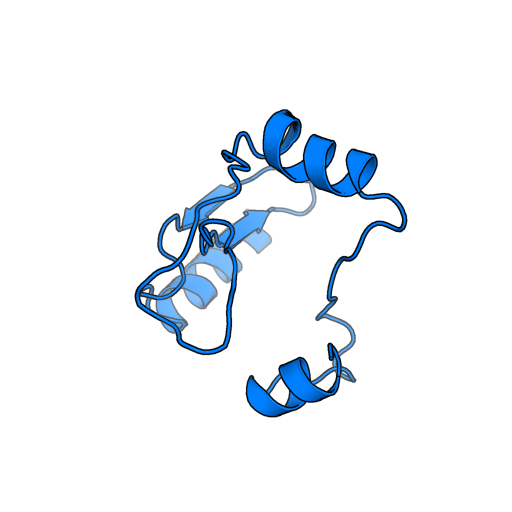 17.694 1.00 74.06 96 ALA A C 1
ATOM 782 O O . ALA A 1 96 ? -11.259 5.684 16.623 1.00 74.06 96 ALA A O 1
#

pLDDT: mean 90.79, std 5.96, range [67.81, 97.88]